Protein AF-A0A7L1NCQ1-F1 (afdb_monomer)

Organism: Rhinopomastus cyanomelas (NCBI:txid113115)

Mean predicted aligned error: 5.05 Å

Sequence (113 aa):
CADCGKSFSTSSKYLLHRLVHTGEKPYTCSECSKSFRCSGHLTQHMRTHTGEKPYHCPECGKRFSLSGNLVKHMRTHTDEKPYTCSDCGKSFSYNSLLVRHNLTHTGEKPYAC

Radius of gyration: 18.97 Å; Cα contacts (8 Å, |Δi|>4): 111; chains: 1; bounding box: 46×40×44 Å

Solvent-accessible surface area (backbone atoms only — not comparable to full-atom values): 7007 Å² total; per-residue (Å²): 74,91,92,75,72,52,83,63,99,43,69,70,60,44,56,56,51,49,32,69,78,74,65,52,40,87,32,63,39,90,88,74,67,52,59,23,72,43,63,69,57,40,59,58,52,49,28,75,74,73,65,51,46,87,36,64,38,91,89,76,64,53,64,26,71,42,65,71,58,46,60,60,50,51,31,76,77,69,70,48,44,88,33,62,40,88,89,77,65,54,61,24,72,41,63,69,57,40,57,59,51,51,32,71,75,71,67,62,72,94,72,79,135

InterPro domains:
  IPR013087 Zinc finger C2H2-type [PF00096] (1-21)
  IPR013087 Zinc finger C2H2-type [PF00096] (83-105)
  IPR013087 Zinc finger C2H2-type [PS00028] (1-21)
  IPR013087 Zinc finger C2H2-type [PS00028] (29-49)
  IPR013087 Zinc finger C2H2-type [PS00028] (57-77)
  IPR013087 Zinc finger C2H2-type [PS00028] (85-105)
  IPR013087 Zinc finger C2H2-type [PS50157] (1-26)
  IPR013087 Zinc finger C2H2-type [PS50157] (27-54)
  IPR013087 Zinc finger C2H2-type [PS50157] (55-82)
  IPR013087 Zinc finger C2H2-type [PS50157] (83-110)
  IPR013087 Zinc finger C2H2-type [SM00355] (1-21)
  IPR013087 Zinc finger C2H2-type [SM00355] (27-49)
  IPR013087 Zinc finger C2H2-type [SM00355] (55-77)
  IPR013087 Zinc finger C2H2-type [SM00355] (83-105)
  IPR036236 Zinc finger C2H2 superfamily [SSF57667] (1-49)
  IPR036236 Zinc finger C2H2 superfamily [SSF57667] (35-92)
  IPR036236 Zinc finger C2H2 superfamily [SSF57667] (82-113)

Foldseek 3Di:
DVVPPDDDPDPVVVVLVVCVVVVDFPAADPPPRDGHSDPVVNVLVCCVVVVDFPDADPVPRDTHSDPVVNVLVVCVVVVDFPAADPPPRDTHSDPVVNVVVVCVVVVDDPDDD

Nearest PDB structures (foldseek):
  2i13-assembly2_B  TM=9.260E-01  e=5.355E-14  Mus musculus
  2i13-assembly1_A  TM=9.433E-01  e=2.917E-13  Mus musculus
  6ml6-assembly1_A  TM=7.878E-01  e=1.593E-11  Mus musculus
  6e93-assembly1_A  TM=8.450E-01  e=6.615E-11  Homo sapiens
  6e94-assembly1_A  TM=8.465E-01  e=1.395E-10  Homo sapiens

pLDDT: mean 94.31, std 4.23, range [73.31, 98.25]

Structure (mmCIF, N/CA/C/O backbone):
data_AF-A0A7L1NCQ1-F1
#
_entry.id   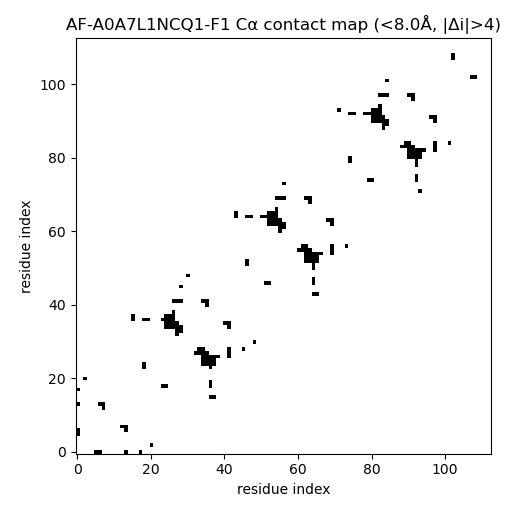AF-A0A7L1NCQ1-F1
#
loop_
_atom_site.group_PDB
_atom_site.id
_atom_site.type_symbol
_atom_site.label_atom_id
_atom_site.label_alt_id
_atom_site.label_comp_id
_atom_site.label_asym_id
_atom_site.label_entity_id
_atom_site.label_seq_id
_atom_site.pdbx_PDB_ins_code
_atom_site.Cartn_x
_atom_site.Cartn_y
_atom_site.Cartn_z
_atom_site.occupancy
_atom_site.B_iso_or_equiv
_atom_site.auth_seq_id
_atom_site.auth_comp_id
_atom_site.auth_asym_id
_atom_site.auth_atom_id
_atom_site.pdbx_PDB_model_num
ATOM 1 N N . CYS A 1 1 ? -5.913 -1.008 -25.279 1.00 89.56 1 CYS A N 1
ATOM 2 C CA . CYS A 1 1 ? -5.190 -2.292 -25.238 1.00 89.56 1 CYS A CA 1
ATOM 3 C C . CYS A 1 1 ? -6.115 -3.330 -25.828 1.00 89.56 1 CYS A C 1
ATOM 5 O O . CYS A 1 1 ? -7.210 -3.474 -25.299 1.00 89.56 1 CYS A O 1
ATOM 7 N N . ALA A 1 2 ? -5.724 -3.973 -26.928 1.00 89.00 2 ALA A N 1
ATOM 8 C CA . ALA A 1 2 ? -6.580 -4.951 -27.598 1.00 89.00 2 ALA A CA 1
ATOM 9 C C . ALA A 1 2 ? -6.867 -6.167 -26.697 1.00 89.00 2 ALA A C 1
ATOM 11 O O . ALA A 1 2 ? -7.990 -6.651 -26.677 1.00 89.00 2 ALA A O 1
ATOM 12 N N . ASP A 1 3 ? -5.900 -6.565 -25.863 1.00 89.75 3 ASP A N 1
ATOM 13 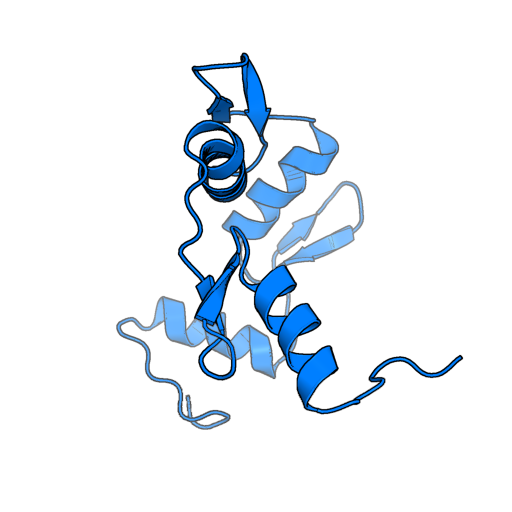C CA . ASP A 1 3 ? -5.987 -7.780 -25.042 1.00 89.75 3 ASP A CA 1
ATOM 14 C C . ASP A 1 3 ? -6.927 -7.659 -23.828 1.00 89.75 3 ASP A C 1
ATOM 16 O O . ASP A 1 3 ? -7.382 -8.662 -23.289 1.00 89.75 3 ASP A O 1
ATOM 20 N N . CYS A 1 4 ? -7.199 -6.442 -23.339 1.00 93.88 4 CYS A N 1
ATOM 21 C CA . CYS A 1 4 ? -8.025 -6.245 -22.136 1.00 93.88 4 CYS A CA 1
ATOM 22 C C . CYS A 1 4 ? -8.934 -5.009 -22.162 1.00 93.88 4 CYS A C 1
ATOM 24 O O . CYS A 1 4 ? -9.440 -4.591 -21.120 1.00 93.88 4 CYS A O 1
ATOM 26 N N . GLY A 1 5 ? -9.085 -4.360 -23.317 1.00 92.62 5 GLY A N 1
ATOM 27 C CA . GLY A 1 5 ? -9.964 -3.201 -23.501 1.00 92.62 5 GLY A CA 1
ATOM 28 C C . GLY A 1 5 ? -9.537 -1.911 -22.784 1.00 92.62 5 GLY A C 1
ATOM 29 O O . GLY A 1 5 ? -10.184 -0.883 -22.952 1.00 92.62 5 GLY A O 1
ATOM 30 N N . LYS A 1 6 ? -8.443 -1.905 -22.005 1.00 94.38 6 LYS A N 1
ATOM 31 C CA . LYS A 1 6 ? -8.012 -0.712 -21.248 1.00 94.38 6 LYS A CA 1
ATOM 32 C C . LYS A 1 6 ? -7.505 0.410 -22.154 1.00 94.38 6 LYS A C 1
ATOM 34 O O . LYS A 1 6 ? -6.656 0.174 -23.019 1.00 94.38 6 LYS A O 1
ATOM 39 N N . SER A 1 7 ? -7.949 1.634 -21.886 1.00 94.56 7 SER A N 1
ATOM 40 C CA . SER A 1 7 ? -7.508 2.856 -22.572 1.00 94.56 7 SER A CA 1
ATOM 41 C C . SER A 1 7 ? -6.466 3.615 -21.752 1.00 94.56 7 SER A C 1
ATOM 43 O O . SER A 1 7 ? -6.507 3.620 -20.522 1.00 94.56 7 SER A O 1
ATOM 45 N N . PHE A 1 8 ? -5.520 4.262 -22.434 1.00 94.81 8 PHE A N 1
ATOM 46 C CA . PHE A 1 8 ? -4.416 4.992 -21.809 1.00 94.81 8 PHE A CA 1
ATOM 47 C C . PHE A 1 8 ? -4.293 6.374 -22.436 1.00 94.81 8 PHE A C 1
ATOM 49 O O . PHE A 1 8 ? -4.356 6.506 -23.653 1.00 94.81 8 PHE A O 1
ATOM 56 N N . SER A 1 9 ? -4.069 7.393 -21.606 1.00 94.50 9 SER A N 1
ATOM 57 C CA . SER A 1 9 ? -3.907 8.774 -22.071 1.00 94.50 9 SER A CA 1
ATOM 58 C C . SER A 1 9 ? -2.548 9.062 -22.709 1.00 94.50 9 SER A C 1
ATOM 60 O O . SER A 1 9 ? -2.385 10.096 -23.343 1.00 94.50 9 SER A O 1
ATOM 62 N N . THR A 1 10 ? -1.558 8.177 -22.539 1.00 95.31 10 THR A N 1
ATOM 63 C CA . THR A 1 10 ? -0.221 8.345 -23.122 1.00 95.31 10 THR A CA 1
ATOM 64 C C . THR A 1 10 ? 0.340 7.030 -23.655 1.00 95.31 10 THR A C 1
ATOM 66 O O . THR A 1 10 ? 0.091 5.956 -23.095 1.00 95.31 10 THR A O 1
ATOM 69 N N . SER A 1 11 ? 1.161 7.131 -24.706 1.00 93.19 11 SER A N 1
ATOM 70 C CA . SER A 1 11 ? 1.843 5.983 -25.319 1.00 93.19 11 SER A CA 1
ATOM 71 C C . SER A 1 11 ? 2.748 5.251 -24.320 1.00 93.19 11 SER A C 1
ATOM 73 O O . SER A 1 11 ? 2.668 4.033 -24.192 1.00 93.19 11 SER A O 1
ATOM 75 N N . SER A 1 12 ? 3.523 5.971 -23.501 1.00 91.31 12 SER A N 1
ATOM 76 C CA . SER A 1 12 ? 4.413 5.353 -22.504 1.00 91.31 12 SER A CA 1
ATOM 77 C C . SER A 1 12 ? 3.659 4.501 -21.476 1.00 91.31 12 SER A C 1
ATOM 79 O O . SER A 1 12 ? 4.122 3.423 -21.106 1.00 91.31 12 SER A O 1
ATOM 81 N N . LYS A 1 13 ? 2.472 4.944 -21.031 1.00 93.25 13 LYS A N 1
ATOM 82 C CA . LYS A 1 13 ? 1.623 4.159 -20.117 1.00 93.25 13 LYS A CA 1
ATOM 83 C C . LYS A 1 13 ? 1.062 2.918 -20.803 1.00 93.25 13 LYS A C 1
ATOM 85 O O . LYS A 1 13 ? 1.008 1.861 -20.180 1.00 93.25 13 LYS A O 1
ATOM 90 N N . TYR A 1 14 ? 0.677 3.041 -22.073 1.00 94.19 14 TYR A N 1
ATOM 91 C CA . TYR A 1 14 ? 0.236 1.905 -22.874 1.00 94.19 14 TYR A CA 1
ATOM 92 C C . TYR A 1 14 ? 1.353 0.865 -23.059 1.00 94.19 14 TYR A C 1
ATOM 94 O O . TYR A 1 14 ? 1.128 -0.316 -22.804 1.00 94.19 14 TYR A O 1
ATOM 102 N N . LEU A 1 15 ? 2.567 1.291 -23.421 1.00 92.06 15 LEU A N 1
ATOM 103 C CA . LEU A 1 15 ? 3.722 0.401 -23.576 1.00 92.06 15 LEU A CA 1
ATOM 104 C C . LEU A 1 15 ? 4.076 -0.309 -22.265 1.00 92.06 15 LEU A C 1
ATOM 106 O O . LEU A 1 15 ? 4.216 -1.529 -22.251 1.00 92.06 15 LEU A O 1
ATOM 110 N N . LEU A 1 16 ? 4.127 0.425 -21.150 1.00 93.06 16 LEU A N 1
ATOM 111 C CA . LEU A 1 16 ? 4.341 -0.166 -19.826 1.00 93.06 16 LEU A CA 1
ATOM 112 C C . LEU A 1 16 ? 3.246 -1.183 -19.471 1.00 93.06 16 LEU A C 1
ATOM 114 O O . LEU A 1 16 ? 3.523 -2.221 -18.871 1.00 93.06 16 LEU A O 1
ATOM 118 N N . HIS A 1 17 ? 1.996 -0.896 -19.835 1.00 94.06 17 HIS A N 1
ATOM 119 C CA . HIS A 1 17 ? 0.889 -1.814 -19.611 1.00 94.06 17 HIS A CA 1
ATOM 120 C C . HIS A 1 17 ? 1.015 -3.103 -20.432 1.00 94.06 17 HIS A C 1
ATOM 122 O O . HIS A 1 17 ? 0.691 -4.167 -19.907 1.00 94.06 17 HIS A O 1
ATOM 128 N N . ARG A 1 18 ? 1.533 -3.055 -21.666 1.00 93.69 18 ARG A N 1
ATOM 129 C CA . ARG A 1 18 ? 1.757 -4.274 -22.466 1.00 93.69 18 ARG A CA 1
ATOM 130 C C . ARG A 1 18 ? 2.663 -5.288 -21.761 1.00 93.69 18 ARG A C 1
ATOM 132 O O . ARG A 1 18 ? 2.419 -6.482 -21.886 1.00 93.69 18 ARG A O 1
ATOM 139 N N . LEU A 1 19 ? 3.612 -4.835 -20.934 1.00 94.00 19 LEU A N 1
ATOM 140 C CA . LEU A 1 19 ? 4.469 -5.718 -20.126 1.00 94.00 19 LEU A CA 1
ATOM 141 C C . LEU A 1 19 ? 3.684 -6.572 -19.113 1.00 94.00 19 LEU A C 1
ATOM 143 O O . LEU A 1 19 ? 4.189 -7.565 -18.596 1.00 94.00 19 LEU A O 1
ATOM 147 N N . VAL A 1 20 ? 2.440 -6.198 -18.790 1.00 93.31 20 VAL A N 1
ATOM 148 C CA . VAL A 1 20 ? 1.552 -7.041 -17.975 1.00 93.31 20 VAL A CA 1
A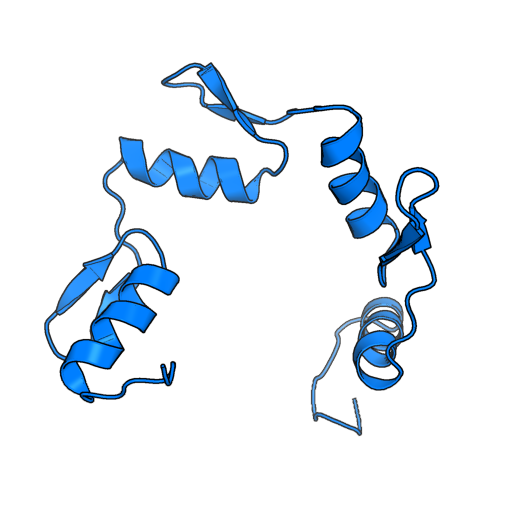TOM 149 C C . VAL A 1 20 ? 1.157 -8.306 -18.735 1.00 93.31 20 VAL A C 1
ATOM 151 O O . VAL A 1 20 ? 1.077 -9.362 -18.119 1.00 93.31 20 VAL A O 1
ATOM 154 N N . HIS A 1 21 ? 0.926 -8.191 -20.043 1.00 93.56 21 HIS A N 1
ATOM 155 C CA . HIS A 1 21 ? 0.507 -9.300 -20.897 1.00 93.56 21 HIS A CA 1
ATOM 156 C C . HIS A 1 21 ? 1.684 -10.196 -21.287 1.00 93.56 21 HIS A C 1
ATOM 158 O O . HIS A 1 21 ? 1.545 -11.412 -21.271 1.00 93.56 21 HIS A O 1
ATOM 164 N N . THR A 1 22 ? 2.854 -9.617 -21.571 1.00 93.38 22 THR A N 1
ATOM 165 C CA . THR A 1 22 ? 4.057 -10.399 -21.911 1.00 93.38 22 THR A CA 1
ATOM 166 C C . THR A 1 22 ? 4.754 -10.989 -20.685 1.00 93.38 22 THR A C 1
ATOM 168 O O . THR A 1 22 ? 5.550 -11.912 -20.809 1.00 93.38 22 THR A O 1
ATOM 171 N N . GLY A 1 23 ? 4.493 -10.447 -19.492 1.00 92.62 23 GLY A N 1
ATOM 172 C CA . GLY A 1 23 ? 5.186 -10.835 -18.264 1.00 92.62 23 GLY A CA 1
ATOM 173 C C . GLY A 1 23 ? 6.618 -10.303 -18.162 1.00 92.62 23 GLY A C 1
ATOM 174 O O . GLY A 1 23 ? 7.274 -10.539 -17.145 1.00 92.62 23 GLY A O 1
ATOM 175 N N . GLU A 1 24 ? 7.089 -9.555 -19.162 1.00 94.69 24 GLU A N 1
ATOM 176 C CA . GLU A 1 24 ? 8.419 -8.955 -19.177 1.00 94.69 24 GLU A CA 1
ATOM 177 C C . GLU A 1 24 ? 8.622 -7.993 -18.003 1.00 94.69 24 GLU A C 1
ATOM 179 O O . GLU A 1 24 ? 7.756 -7.191 -17.632 1.00 94.69 24 GLU A O 1
ATOM 184 N N . LYS A 1 25 ? 9.811 -8.061 -17.406 1.00 95.62 25 LYS A N 1
ATOM 185 C CA . LYS A 1 25 ? 10.208 -7.241 -16.261 1.00 95.62 25 LYS A CA 1
ATOM 186 C C . LYS A 1 25 ? 11.637 -6.735 -16.481 1.00 95.62 25 LYS A C 1
ATOM 188 O O . LYS A 1 25 ? 12.570 -7.348 -15.975 1.00 95.62 25 LYS A O 1
ATOM 193 N N . PRO A 1 26 ? 11.820 -5.640 -17.240 1.00 94.88 26 PRO A N 1
ATOM 194 C CA . PRO A 1 26 ? 13.147 -5.203 -17.684 1.00 94.88 26 PRO A CA 1
ATOM 195 C C . PRO A 1 26 ? 14.079 -4.736 -16.559 1.00 94.88 26 PRO A C 1
ATOM 197 O O . PRO A 1 26 ? 15.284 -4.632 -16.757 1.00 94.88 26 PRO A O 1
ATOM 200 N N . TYR A 1 27 ? 13.535 -4.414 -15.383 1.00 96.75 27 TYR A N 1
ATOM 201 C CA . TYR A 1 27 ? 14.287 -3.791 -14.298 1.00 96.75 27 TYR A CA 1
ATOM 202 C C . TYR A 1 27 ? 14.571 -4.803 -13.197 1.00 96.75 27 TYR A C 1
ATOM 204 O O . TYR A 1 27 ? 13.678 -5.110 -12.410 1.00 96.75 27 TYR A O 1
ATOM 212 N N . THR A 1 28 ? 15.799 -5.304 -13.118 1.00 97.56 28 THR A N 1
ATOM 213 C CA . THR A 1 28 ? 16.196 -6.337 -12.150 1.00 97.56 28 THR A CA 1
ATOM 214 C C . THR A 1 28 ? 16.962 -5.744 -10.971 1.00 97.56 28 THR A C 1
ATOM 216 O O . THR A 1 28 ? 17.823 -4.886 -11.140 1.00 97.56 28 THR A O 1
ATOM 219 N N . CYS A 1 29 ? 16.636 -6.199 -9.763 1.00 97.69 29 CYS A N 1
ATOM 220 C CA . CYS A 1 29 ? 17.357 -5.880 -8.538 1.00 97.69 29 CYS A CA 1
ATOM 221 C C . CYS A 1 29 ? 18.685 -6.638 -8.484 1.00 97.69 29 CYS A C 1
ATOM 223 O O . CYS A 1 29 ? 18.688 -7.866 -8.565 1.00 97.69 29 CYS A O 1
ATOM 225 N N . SER A 1 30 ? 19.789 -5.916 -8.288 1.00 95.44 30 SER A N 1
ATOM 226 C CA . SER A 1 30 ? 21.130 -6.493 -8.135 1.00 95.44 30 SER A CA 1
ATOM 227 C C . SER A 1 30 ? 21.280 -7.349 -6.874 1.00 95.44 30 SER A C 1
ATOM 229 O O . SER A 1 30 ? 22.017 -8.324 -6.893 1.00 95.44 30 SER A O 1
ATOM 231 N N . GLU A 1 31 ? 20.554 -7.023 -5.801 1.00 96.06 31 GLU A N 1
ATOM 232 C CA . GLU A 1 31 ? 20.716 -7.661 -4.484 1.00 96.06 31 GLU A CA 1
ATOM 233 C C . GLU A 1 31 ? 19.957 -8.986 -4.345 1.00 96.06 31 GLU A C 1
ATOM 235 O O . GLU A 1 31 ? 20.358 -9.862 -3.586 1.00 96.06 31 GLU A O 1
ATOM 240 N N . CYS A 1 32 ? 18.818 -9.141 -5.029 1.00 96.50 32 CYS A N 1
ATOM 241 C CA . CYS A 1 32 ? 17.966 -10.327 -4.867 1.00 96.50 32 CYS A CA 1
ATOM 242 C C . CYS A 1 32 ? 17.375 -10.880 -6.167 1.00 96.50 32 CYS A C 1
ATOM 244 O O . CYS A 1 32 ? 16.467 -11.710 -6.122 1.00 96.50 32 CYS A O 1
ATOM 246 N N . SER A 1 33 ? 17.851 -10.413 -7.326 1.00 95.19 33 SER A N 1
ATOM 247 C CA . SER A 1 33 ? 17.409 -10.846 -8.663 1.00 95.19 33 SER A CA 1
ATOM 248 C C . SER A 1 33 ? 15.907 -10.680 -8.949 1.00 95.19 33 SER A C 1
ATOM 250 O O . SER A 1 33 ? 15.406 -11.150 -9.968 1.00 95.19 33 SER A O 1
ATOM 252 N N . LYS A 1 34 ? 15.152 -9.985 -8.085 1.00 96.94 34 LYS A N 1
ATOM 253 C CA . LYS A 1 34 ? 13.741 -9.671 -8.337 1.00 96.94 34 LYS A CA 1
ATOM 254 C C . LYS A 1 34 ? 13.624 -8.649 -9.458 1.00 96.94 34 LYS A C 1
ATOM 256 O O . LYS A 1 34 ? 14.245 -7.592 -9.395 1.00 96.94 34 LYS A O 1
ATOM 261 N N . SER A 1 35 ? 12.766 -8.930 -10.432 1.00 96.88 35 SER A N 1
ATOM 262 C CA . SER A 1 35 ? 12.528 -8.031 -11.562 1.00 96.88 35 SER A CA 1
ATOM 263 C C . SER A 1 35 ? 11.199 -7.274 -11.463 1.00 96.88 35 SER A C 1
ATOM 265 O O . SER A 1 35 ? 10.220 -7.750 -10.878 1.00 96.88 35 SER A O 1
ATOM 267 N N . PHE A 1 36 ? 11.150 -6.092 -12.077 1.00 96.31 36 PHE A N 1
ATOM 268 C CA . PHE A 1 36 ? 10.036 -5.146 -12.071 1.00 96.31 36 PHE A CA 1
ATOM 269 C C . PHE A 1 36 ? 9.754 -4.617 -13.482 1.00 96.31 36 PHE A C 1
ATOM 271 O O . PHE A 1 36 ? 10.630 -4.573 -14.341 1.00 96.31 36 PHE A O 1
ATOM 278 N N . ARG A 1 37 ? 8.508 -4.189 -13.724 1.00 94.25 37 ARG A N 1
ATOM 279 C CA . ARG A 1 37 ? 8.072 -3.652 -15.029 1.00 94.25 37 ARG A CA 1
ATOM 280 C C . ARG A 1 37 ? 8.478 -2.196 -15.259 1.00 94.25 37 ARG A C 1
ATOM 282 O O . ARG A 1 37 ? 8.542 -1.764 -16.398 1.00 94.25 37 ARG A O 1
ATOM 289 N N . CYS A 1 38 ? 8.725 -1.432 -14.195 1.00 93.81 38 CYS A N 1
ATOM 290 C CA . CYS A 1 38 ? 9.175 -0.045 -14.287 1.00 93.81 38 CYS A CA 1
ATOM 291 C C . CYS A 1 38 ? 10.298 0.245 -13.288 1.00 93.81 38 CYS A C 1
ATOM 293 O O . CYS A 1 38 ? 10.343 -0.337 -12.199 1.00 93.81 38 CYS A O 1
ATOM 295 N N . SER A 1 39 ? 11.167 1.189 -13.649 1.00 94.88 39 SER A N 1
ATOM 296 C CA . SER A 1 39 ? 12.298 1.627 -12.826 1.00 94.88 39 SER A CA 1
ATOM 297 C C . SER A 1 39 ? 11.857 2.162 -11.464 1.00 94.88 39 SER A C 1
ATOM 299 O O . SER A 1 39 ? 12.453 1.814 -10.454 1.00 94.88 39 SER A O 1
ATOM 301 N N . GLY A 1 40 ? 10.763 2.928 -11.404 1.00 94.94 40 GLY A N 1
ATOM 302 C CA . GLY A 1 40 ? 10.242 3.465 -10.144 1.00 94.94 40 GLY A CA 1
ATOM 303 C C . GLY A 1 40 ? 9.860 2.383 -9.125 1.00 94.94 40 GLY A C 1
ATOM 304 O O . GLY A 1 40 ? 10.087 2.563 -7.929 1.00 94.94 40 GLY A O 1
ATOM 305 N N . HIS A 1 41 ? 9.339 1.233 -9.575 1.00 95.88 41 HIS A N 1
ATOM 306 C CA . HIS A 1 41 ? 9.072 0.097 -8.684 1.00 95.88 41 HIS A CA 1
ATOM 307 C C . HIS A 1 41 ? 10.362 -0.571 -8.206 1.00 95.88 41 HIS A C 1
ATOM 309 O O . HIS A 1 41 ? 10.426 -0.968 -7.046 1.00 95.88 41 HIS A O 1
ATOM 315 N N . LEU A 1 42 ? 11.390 -0.658 -9.058 1.00 97.31 42 LEU A N 1
ATOM 316 C CA . LEU A 1 42 ? 12.708 -1.128 -8.635 1.00 97.31 42 LEU A CA 1
ATOM 317 C C . LEU A 1 42 ? 13.301 -0.183 -7.579 1.00 97.31 42 LEU A C 1
ATOM 319 O O . LEU A 1 42 ? 13.672 -0.645 -6.507 1.00 97.31 42 LEU A O 1
ATOM 323 N N . THR A 1 43 ? 13.309 1.133 -7.810 1.00 96.62 43 THR A N 1
ATOM 324 C CA . THR A 1 43 ? 13.791 2.124 -6.830 1.00 96.62 43 THR A CA 1
ATOM 325 C C . THR A 1 43 ? 13.044 2.015 -5.502 1.00 96.62 43 THR A C 1
ATOM 327 O O . THR A 1 43 ? 13.653 2.014 -4.435 1.00 96.62 43 THR A O 1
ATOM 330 N N . GLN A 1 44 ? 11.718 1.877 -5.553 1.00 97.06 44 GLN A N 1
ATOM 331 C CA . GLN A 1 44 ? 10.903 1.662 -4.364 1.00 97.06 44 GLN A CA 1
ATOM 332 C C . GLN A 1 44 ? 11.272 0.357 -3.644 1.00 97.06 44 GLN A C 1
ATOM 334 O O . GLN A 1 44 ? 11.357 0.339 -2.416 1.00 97.06 44 GLN A O 1
ATOM 339 N N . HIS A 1 45 ? 11.490 -0.721 -4.394 1.00 97.31 45 HIS A N 1
ATOM 340 C CA . HIS A 1 45 ? 11.921 -2.000 -3.851 1.00 97.31 45 HIS A CA 1
ATOM 341 C C . HIS A 1 45 ? 13.305 -1.918 -3.207 1.00 97.31 45 HIS A C 1
ATOM 343 O O . HIS A 1 45 ? 13.481 -2.491 -2.140 1.00 97.31 45 HIS A O 1
ATOM 349 N N . MET A 1 46 ? 14.254 -1.159 -3.760 1.00 97.88 46 MET A N 1
ATOM 350 C CA . MET A 1 46 ? 15.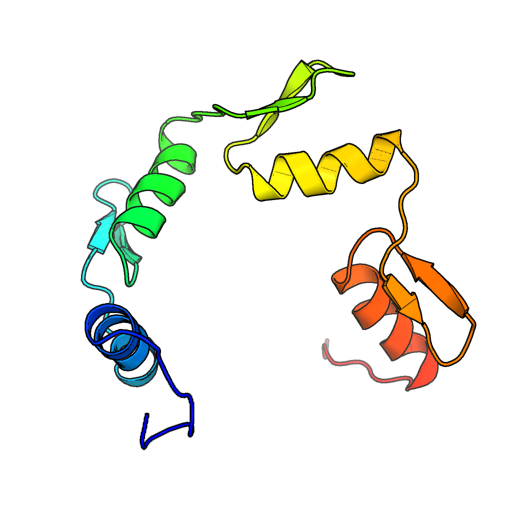588 -1.008 -3.159 1.00 97.88 46 MET A CA 1
ATOM 351 C C . MET A 1 46 ? 15.534 -0.498 -1.711 1.00 97.88 46 MET A C 1
ATOM 353 O O . MET A 1 46 ? 16.389 -0.859 -0.904 1.00 97.88 46 MET A O 1
ATOM 357 N N . ARG A 1 47 ? 14.478 0.231 -1.324 1.00 97.38 47 ARG A N 1
ATOM 358 C CA . ARG A 1 47 ? 14.240 0.639 0.073 1.00 97.38 47 ARG A CA 1
ATOM 359 C C . ARG A 1 47 ? 14.074 -0.534 1.041 1.00 97.38 47 ARG A C 1
ATOM 361 O O . ARG A 1 47 ? 14.259 -0.356 2.241 1.00 97.38 47 ARG A O 1
ATOM 368 N N . THR A 1 48 ? 13.729 -1.730 0.559 1.00 97.06 48 THR A N 1
ATOM 369 C CA . THR A 1 48 ? 13.684 -2.941 1.394 1.00 97.06 48 THR A CA 1
ATOM 370 C C . THR A 1 48 ? 15.071 -3.481 1.715 1.00 97.06 48 THR A C 1
ATOM 372 O O . THR A 1 48 ? 15.214 -4.163 2.721 1.00 97.06 48 THR A O 1
ATOM 375 N N . HIS A 1 49 ? 16.072 -3.176 0.886 1.00 97.19 49 HIS A N 1
ATOM 376 C CA . HIS A 1 49 ? 17.469 -3.531 1.132 1.00 97.19 49 HIS A CA 1
ATOM 377 C C . HIS A 1 49 ? 18.170 -2.468 1.977 1.00 97.19 49 HIS A C 1
ATOM 379 O O . HIS A 1 49 ? 18.832 -2.795 2.954 1.00 97.19 49 HIS A O 1
ATOM 385 N N . THR A 1 50 ? 17.974 -1.188 1.650 1.00 96.56 50 THR A N 1
ATOM 386 C CA . THR A 1 50 ? 18.634 -0.079 2.361 1.00 96.56 5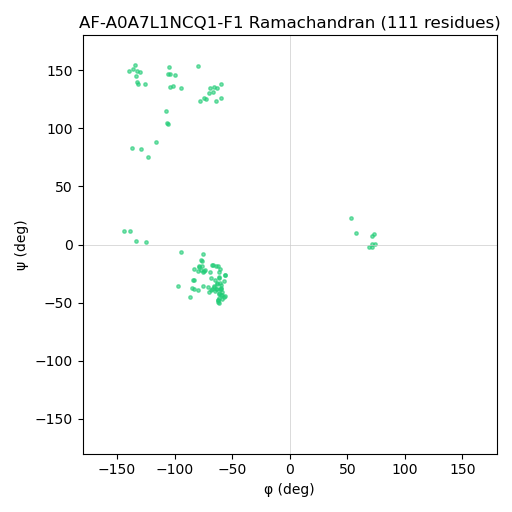0 THR A CA 1
ATOM 387 C C . THR A 1 50 ? 17.974 0.272 3.693 1.00 96.56 50 THR A C 1
ATOM 389 O O . THR A 1 50 ? 18.567 0.963 4.516 1.00 96.56 50 THR A O 1
ATOM 392 N N . GLY A 1 51 ? 16.720 -0.140 3.903 1.00 96.62 51 GLY A N 1
ATOM 393 C CA . GLY A 1 51 ? 15.927 0.258 5.066 1.00 96.62 51 GLY A CA 1
ATOM 394 C C . GLY A 1 51 ? 15.441 1.712 5.024 1.00 96.62 51 GLY A C 1
ATOM 395 O O . GLY A 1 51 ? 14.894 2.195 6.018 1.00 96.62 51 GLY A O 1
ATOM 396 N N . GLU A 1 52 ? 15.604 2.413 3.896 1.00 97.69 52 GLU A N 1
ATOM 397 C CA . GLU A 1 52 ? 15.207 3.814 3.749 1.00 97.69 52 GLU A CA 1
ATOM 398 C C . GLU A 1 52 ? 13.697 4.000 3.993 1.00 97.69 52 GLU A C 1
ATOM 400 O O . GLU A 1 52 ? 12.835 3.381 3.356 1.00 97.69 52 GLU A O 1
ATOM 405 N N . LYS A 1 53 ? 13.361 4.907 4.916 1.00 97.75 53 LYS A N 1
ATOM 406 C CA . LYS A 1 53 ? 11.981 5.282 5.255 1.00 97.75 53 LYS A CA 1
ATOM 407 C C . LYS A 1 53 ? 11.823 6.807 5.216 1.00 97.75 53 LYS A C 1
ATOM 409 O O . LYS A 1 53 ? 11.929 7.456 6.267 1.00 97.75 53 LYS A O 1
ATOM 414 N N . PRO A 1 54 ? 11.610 7.389 4.017 1.00 96.88 54 PRO A N 1
ATOM 415 C CA . PRO A 1 54 ? 11.573 8.842 3.831 1.00 96.88 54 PRO A CA 1
ATOM 416 C C . PRO A 1 54 ? 10.358 9.504 4.482 1.00 96.88 54 PRO A C 1
ATOM 418 O O . PRO A 1 54 ? 10.415 10.660 4.887 1.00 96.88 54 PRO A O 1
ATOM 421 N N . TYR A 1 55 ? 9.251 8.773 4.588 1.00 98.25 55 TYR A N 1
ATOM 422 C CA . TYR A 1 55 ? 7.981 9.313 5.053 1.00 98.25 55 TYR A CA 1
ATOM 423 C C . TYR A 1 55 ? 7.836 9.058 6.549 1.00 98.25 55 TYR A C 1
ATOM 425 O O . TYR A 1 55 ? 8.097 7.944 6.999 1.00 98.25 55 TYR A O 1
ATOM 433 N N . HIS A 1 56 ? 7.406 10.051 7.321 1.00 97.94 56 HIS A N 1
ATOM 434 C CA . HIS A 1 56 ? 7.203 9.912 8.761 1.00 97.94 56 HIS A CA 1
ATOM 435 C C . HIS A 1 56 ? 5.824 10.426 9.171 1.00 97.94 56 HIS A C 1
ATOM 437 O O . HIS A 1 56 ? 5.280 11.334 8.548 1.00 97.94 56 HIS A O 1
ATOM 443 N N . CYS A 1 57 ? 5.259 9.809 10.203 1.00 98.06 57 CYS A N 1
ATOM 444 C CA . CYS A 1 57 ? 4.047 10.275 10.852 1.00 98.06 57 CYS A CA 1
ATOM 445 C C . CYS A 1 57 ? 4.394 11.448 11.776 1.00 98.06 57 CYS A C 1
ATOM 447 O O . CYS A 1 57 ? 5.235 11.262 12.659 1.00 98.06 57 CYS A O 1
ATOM 449 N N . PRO A 1 58 ? 3.768 12.625 11.607 1.00 97.00 58 PRO A N 1
ATOM 450 C CA . PRO A 1 58 ? 4.019 13.764 12.484 1.00 97.00 58 PRO A CA 1
ATOM 451 C C . PRO A 1 58 ? 3.470 13.549 13.903 1.00 97.00 58 PRO A C 1
ATOM 453 O O . PRO A 1 58 ? 3.980 14.145 14.839 1.00 97.00 58 PRO A O 1
ATOM 456 N N . GLU A 1 59 ? 2.472 12.677 14.079 1.00 96.38 59 GLU A N 1
ATOM 457 C CA . GLU A 1 59 ? 1.825 12.456 15.379 1.00 96.38 59 GLU A CA 1
ATOM 458 C C . GLU A 1 59 ? 2.581 11.472 16.278 1.00 96.38 59 GLU A C 1
ATOM 460 O O . GLU A 1 59 ? 2.658 11.673 17.485 1.00 96.38 59 GLU A O 1
ATOM 465 N N . CYS A 1 60 ? 3.153 10.402 15.712 1.00 97.25 60 CYS A N 1
ATOM 466 C CA . CYS A 1 60 ? 3.830 9.356 16.493 1.00 97.25 60 CYS A CA 1
ATOM 467 C C . CYS A 1 60 ? 5.285 9.082 16.074 1.00 97.25 60 CYS A C 1
ATOM 469 O O . CYS A 1 60 ? 5.913 8.155 16.58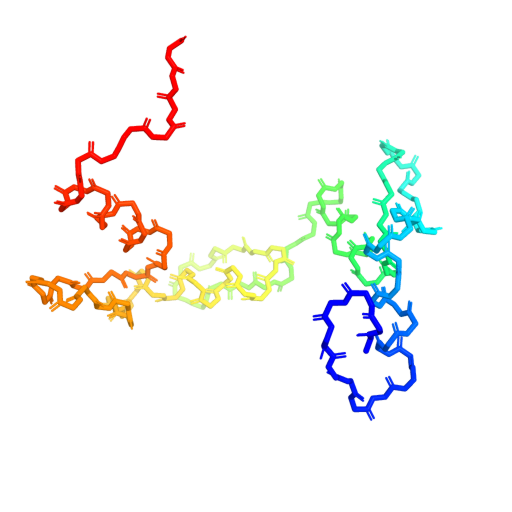4 1.00 97.25 60 CYS A O 1
ATOM 471 N N . GLY A 1 61 ? 5.827 9.822 15.102 1.00 97.06 61 GLY A N 1
ATOM 472 C CA . GLY A 1 61 ? 7.206 9.668 14.618 1.00 97.06 61 GLY A CA 1
ATOM 473 C C . GLY A 1 61 ? 7.47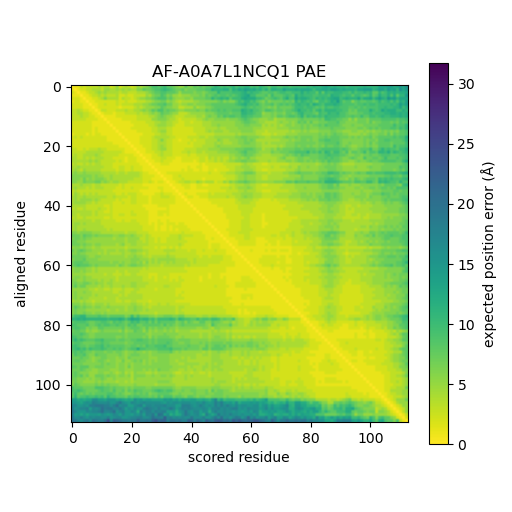5 8.402 13.790 1.00 97.06 61 GLY A C 1
ATOM 474 O O . GLY A 1 61 ? 8.583 8.212 13.280 1.00 97.06 61 GLY A O 1
ATOM 475 N N . LYS A 1 62 ? 6.482 7.520 13.609 1.00 98.00 62 LYS A N 1
ATOM 476 C CA . LYS A 1 62 ? 6.645 6.256 12.877 1.00 98.00 62 LYS A CA 1
ATOM 477 C C . LYS A 1 62 ? 7.001 6.497 11.409 1.00 98.00 62 LYS A C 1
ATOM 479 O O . LYS A 1 62 ? 6.374 7.309 10.736 1.00 98.00 62 LYS A O 1
ATOM 484 N N . ARG A 1 63 ? 7.988 5.756 10.889 1.00 98.00 63 ARG A N 1
ATOM 485 C CA . ARG A 1 63 ? 8.521 5.939 9.527 1.00 98.00 63 ARG A CA 1
ATOM 486 C C . ARG A 1 63 ? 8.081 4.844 8.555 1.00 98.00 63 ARG A C 1
ATOM 488 O O . ARG A 1 63 ? 7.980 3.672 8.922 1.00 98.00 63 ARG A O 1
ATOM 495 N N . PHE A 1 64 ? 7.902 5.218 7.291 1.00 98.00 64 PHE A N 1
ATOM 496 C CA . PHE A 1 64 ? 7.421 4.380 6.195 1.00 98.00 64 PHE A CA 1
ATOM 497 C C . PHE A 1 64 ? 8.291 4.547 4.948 1.00 98.00 64 PHE A C 1
ATOM 499 O O . PHE A 1 64 ? 8.762 5.638 4.628 1.00 98.00 64 PHE A O 1
ATOM 506 N N . SER A 1 65 ? 8.467 3.458 4.201 1.00 97.44 65 SER A N 1
ATOM 507 C CA . SER A 1 65 ? 9.167 3.467 2.912 1.00 97.44 65 SER A CA 1
ATOM 508 C C . SER A 1 65 ? 8.309 4.030 1.775 1.00 97.44 65 SER A C 1
ATOM 510 O O . SER A 1 65 ? 8.856 4.482 0.769 1.00 97.44 65 SER A O 1
ATOM 512 N N . LEU A 1 66 ? 6.975 4.018 1.919 1.00 97.06 66 LEU A N 1
ATOM 513 C CA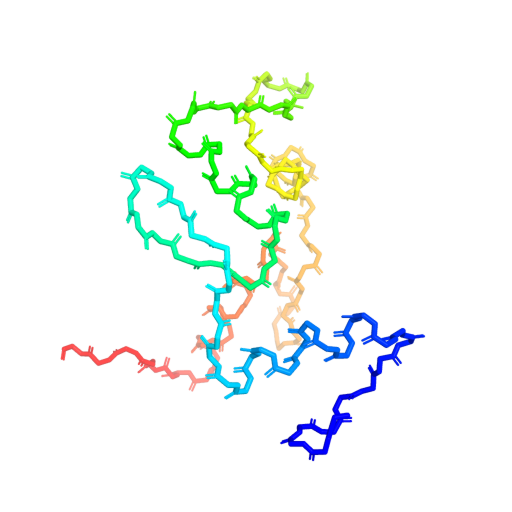 . LEU A 1 66 ? 6.010 4.470 0.911 1.00 97.06 66 LEU A CA 1
ATOM 514 C C . LEU A 1 66 ? 5.059 5.524 1.489 1.00 97.06 66 LEU A C 1
ATOM 516 O O . LEU A 1 66 ? 4.515 5.324 2.576 1.00 97.06 66 LEU A O 1
ATOM 520 N N . SER A 1 67 ? 4.764 6.574 0.720 1.00 96.69 67 SER A N 1
ATOM 521 C CA . SER A 1 67 ? 3.803 7.619 1.105 1.00 96.69 67 SER A CA 1
ATOM 522 C C . SER A 1 67 ? 2.393 7.064 1.311 1.00 96.69 67 SER A C 1
ATOM 524 O O . SER A 1 67 ? 1.741 7.379 2.300 1.00 96.69 67 SER A O 1
ATOM 526 N N . GLY A 1 68 ? 1.938 6.161 0.438 1.00 95.31 68 GLY A N 1
ATOM 527 C CA . GLY A 1 68 ? 0.625 5.525 0.576 1.00 95.31 68 GLY A CA 1
ATOM 528 C C . GLY A 1 68 ? 0.472 4.710 1.866 1.00 95.31 68 GLY A C 1
ATOM 529 O O . GLY A 1 68 ? -0.637 4.599 2.385 1.00 95.31 68 GLY A O 1
ATOM 530 N N . ASN A 1 69 ? 1.570 4.177 2.417 1.00 96.75 69 ASN A N 1
ATOM 531 C CA . ASN A 1 69 ? 1.542 3.484 3.707 1.00 96.75 69 ASN A CA 1
ATOM 532 C C . ASN A 1 69 ? 1.437 4.472 4.872 1.00 96.75 69 ASN A C 1
ATOM 534 O O . ASN A 1 69 ? 0.723 4.179 5.825 1.00 96.75 69 ASN A O 1
ATOM 538 N N . LEU A 1 70 ? 2.080 5.642 4.771 1.00 97.44 70 LEU A N 1
ATOM 539 C CA . LEU A 1 70 ? 1.881 6.731 5.726 1.00 97.44 70 LEU A CA 1
ATOM 540 C C . LEU A 1 70 ? 0.421 7.206 5.712 1.00 97.44 70 LEU A C 1
ATOM 542 O O . LEU A 1 70 ? -0.204 7.224 6.761 1.00 97.44 70 LEU A O 1
ATOM 546 N N . VAL A 1 71 ? -0.158 7.499 4.542 1.00 95.69 71 VAL A N 1
ATOM 547 C CA . VAL A 1 71 ? -1.569 7.934 4.429 1.00 95.69 71 VAL A CA 1
ATOM 548 C C . VAL A 1 71 ? -2.522 6.908 5.044 1.00 95.69 71 VAL A C 1
ATOM 550 O O . VAL A 1 71 ? -3.409 7.250 5.817 1.00 95.69 71 VAL A O 1
ATOM 553 N N . LYS A 1 72 ? -2.312 5.625 4.738 1.00 95.38 72 LYS A N 1
ATOM 554 C CA . LYS A 1 72 ? -3.060 4.518 5.345 1.00 95.38 72 LYS A CA 1
ATOM 555 C C . LYS A 1 72 ? -2.921 4.487 6.865 1.00 95.38 72 LYS A C 1
ATOM 557 O O . LYS A 1 72 ? -3.913 4.276 7.549 1.00 95.38 72 LYS A O 1
ATOM 562 N N . HIS A 1 73 ? -1.711 4.692 7.372 1.00 96.31 73 HIS A N 1
ATOM 563 C CA . HIS A 1 73 ? -1.455 4.752 8.801 1.00 96.31 73 HIS A CA 1
ATOM 564 C C . HIS A 1 73 ? -2.116 5.960 9.466 1.00 96.31 73 HIS A C 1
ATOM 566 O O . HIS A 1 73 ? -2.636 5.791 10.556 1.00 96.31 73 HIS A O 1
ATOM 572 N N . MET A 1 74 ? -2.189 7.129 8.823 1.00 96.50 74 MET A N 1
ATOM 573 C CA . MET A 1 74 ? -2.861 8.299 9.411 1.00 96.50 74 MET A CA 1
ATOM 574 C C . MET A 1 74 ? -4.324 8.018 9.789 1.00 96.50 74 MET A C 1
ATOM 576 O O . MET A 1 74 ? -4.828 8.580 10.754 1.00 96.50 74 MET A O 1
ATOM 580 N N . ARG A 1 75 ? -4.986 7.064 9.124 1.00 95.19 75 ARG A N 1
ATOM 581 C CA . ARG A 1 75 ? -6.344 6.626 9.492 1.00 95.19 75 ARG A CA 1
ATOM 582 C C . ARG A 1 75 ? -6.446 5.978 10.869 1.00 95.19 75 ARG A C 1
ATOM 584 O O . ARG A 1 75 ? -7.544 5.862 11.394 1.00 95.19 75 ARG A O 1
ATOM 591 N N . THR A 1 76 ? -5.333 5.521 11.447 1.00 94.31 76 THR A N 1
ATOM 592 C CA . THR A 1 76 ? -5.315 5.002 12.824 1.00 94.31 76 THR A CA 1
ATOM 593 C C . THR A 1 76 ? -5.335 6.111 13.866 1.00 94.31 76 THR A C 1
ATOM 595 O O . THR A 1 76 ? -5.532 5.814 15.035 1.00 94.31 76 THR A O 1
ATOM 598 N N . HIS A 1 77 ? -5.088 7.353 13.455 1.00 95.00 77 HIS A N 1
ATOM 599 C CA . HIS A 1 77 ? -5.146 8.526 14.317 1.00 95.00 77 HIS A CA 1
ATOM 600 C C . HIS A 1 77 ? -6.485 9.257 14.196 1.00 95.00 77 HIS A C 1
ATOM 602 O O . HIS A 1 77 ? -7.005 9.766 15.180 1.00 95.00 77 HIS A O 1
ATOM 608 N N . THR A 1 78 ? -7.062 9.279 12.993 1.00 93.44 78 THR A N 1
ATOM 609 C CA . THR A 1 78 ? -8.309 10.001 12.704 1.00 93.44 78 THR A CA 1
ATOM 610 C C . THR A 1 78 ? -9.572 9.147 12.812 1.00 93.44 78 THR A C 1
ATOM 612 O O . THR A 1 78 ? -10.667 9.666 12.616 1.00 93.44 78 THR A O 1
ATOM 615 N N . ASP A 1 79 ? -9.434 7.835 13.028 1.00 91.56 79 ASP A N 1
ATOM 616 C CA . ASP A 1 79 ? -10.521 6.847 12.951 1.00 91.56 79 ASP A CA 1
ATOM 617 C C . ASP A 1 79 ? -11.314 6.873 11.625 1.00 91.56 79 ASP A C 1
ATOM 619 O O . ASP A 1 79 ? -12.449 6.393 11.540 1.00 91.56 79 ASP A O 1
ATOM 623 N N . GLU A 1 80 ? -10.706 7.384 10.546 1.00 94.38 80 GLU A N 1
ATOM 624 C CA . GLU A 1 80 ? -11.334 7.461 9.227 1.00 94.38 80 GLU A CA 1
ATOM 625 C C . GLU A 1 80 ? -11.616 6.054 8.666 1.00 94.38 80 GLU A C 1
ATOM 627 O O . GLU A 1 80 ? -10.718 5.221 8.474 1.00 94.38 80 GLU A O 1
ATOM 632 N N . LYS A 1 81 ? -12.887 5.797 8.341 1.00 94.75 81 LYS A N 1
ATOM 633 C CA . LYS A 1 81 ? -13.371 4.522 7.797 1.00 94.75 81 LYS A CA 1
ATOM 634 C C . LYS A 1 81 ? -14.071 4.728 6.449 1.00 94.75 81 LYS A C 1
ATOM 636 O O . LYS A 1 81 ? -15.294 4.658 6.383 1.00 94.75 81 LYS A O 1
ATOM 641 N N . PRO A 1 82 ? -13.319 4.964 5.360 1.00 95.00 82 PRO A N 1
ATOM 642 C CA . PRO A 1 82 ? -13.903 5.339 4.072 1.00 95.00 82 PRO A CA 1
ATOM 643 C C . PRO A 1 82 ? -14.569 4.171 3.327 1.00 95.00 82 PRO A C 1
ATOM 645 O O . PRO A 1 82 ? -15.195 4.382 2.292 1.00 95.00 82 PRO A O 1
ATOM 648 N N . TYR A 1 83 ? -14.420 2.931 3.804 1.00 96.56 83 TYR A N 1
ATOM 649 C CA . TYR A 1 83 ? -14.948 1.747 3.129 1.00 96.56 83 TYR A CA 1
ATOM 650 C C . TYR A 1 83 ? -16.160 1.201 3.871 1.00 96.56 83 TYR A C 1
ATOM 652 O O . TYR A 1 83 ? -15.998 0.545 4.896 1.00 96.56 83 TYR A O 1
ATOM 660 N N . THR A 1 84 ? -17.355 1.430 3.338 1.00 97.62 84 THR A N 1
ATOM 661 C CA . THR A 1 84 ? -18.616 0.999 3.954 1.00 97.62 84 THR A CA 1
ATOM 662 C C . THR A 1 84 ? -19.193 -0.218 3.239 1.00 97.62 84 THR A C 1
ATOM 664 O O . THR A 1 84 ? -19.214 -0.278 2.012 1.00 97.62 84 THR A O 1
ATOM 667 N N . CYS A 1 85 ? -19.652 -1.198 4.016 1.00 97.06 85 CYS A N 1
ATOM 668 C CA . CYS A 1 85 ? -20.402 -2.346 3.523 1.00 97.06 85 CYS A CA 1
ATOM 669 C C . CYS A 1 85 ? -21.815 -1.913 3.128 1.00 97.06 85 CYS A C 1
ATOM 671 O O . CYS A 1 85 ? -22.536 -1.360 3.957 1.00 97.06 85 CYS A O 1
ATOM 673 N N . SER A 1 86 ? -22.214 -2.190 1.886 1.00 95.62 86 SER A N 1
ATOM 674 C CA . SER A 1 86 ? -23.565 -1.910 1.386 1.00 95.62 86 SER A CA 1
ATOM 675 C C . SER A 1 86 ? -24.638 -2.697 2.130 1.00 95.62 86 SER A C 1
ATOM 677 O O . SER A 1 86 ? -25.730 -2.185 2.340 1.00 95.62 86 SER A O 1
ATOM 679 N N . ASP A 1 87 ? -24.310 -3.915 2.559 1.00 94.50 87 ASP A N 1
ATOM 680 C CA . ASP A 1 87 ? -25.311 -4.872 3.035 1.00 94.50 87 ASP A CA 1
ATOM 681 C C . ASP A 1 87 ? -25.660 -4.650 4.512 1.00 94.50 87 ASP A C 1
ATOM 683 O O . ASP A 1 87 ? -26.784 -4.900 4.934 1.00 94.50 87 ASP A O 1
ATOM 687 N N . CYS A 1 88 ? -24.708 -4.159 5.318 1.00 96.19 88 CYS A N 1
ATOM 688 C CA . CYS A 1 88 ? -24.913 -3.953 6.759 1.00 96.19 88 CYS A CA 1
ATOM 689 C C . CYS A 1 88 ? -24.440 -2.596 7.304 1.00 96.19 88 CYS A C 1
ATOM 691 O O . CYS A 1 88 ? -24.463 -2.382 8.516 1.00 96.19 88 CYS A O 1
ATOM 693 N N . GLY A 1 89 ? -23.948 -1.691 6.454 1.00 95.88 89 GLY A N 1
ATOM 694 C CA . GLY A 1 89 ? -23.532 -0.339 6.848 1.00 95.88 89 GLY A CA 1
ATOM 695 C C . GLY A 1 89 ? -22.242 -0.253 7.674 1.00 95.88 89 GLY A C 1
ATOM 696 O O . GLY A 1 89 ? -21.819 0.845 8.029 1.00 95.88 89 GLY A O 1
ATOM 697 N N . LYS A 1 90 ? -21.576 -1.374 7.984 1.00 96.44 90 LYS A N 1
ATOM 698 C CA . LYS A 1 90 ? -20.303 -1.358 8.724 1.00 96.44 90 LYS A CA 1
ATOM 699 C C . LYS A 1 90 ? -19.191 -0.716 7.898 1.00 96.44 90 LYS A C 1
ATOM 701 O O . LYS A 1 90 ? -18.956 -1.114 6.757 1.00 96.44 90 LYS A O 1
ATOM 706 N N . SER A 1 91 ? -18.463 0.218 8.508 1.00 96.62 91 SER A N 1
ATOM 707 C CA . SER A 1 91 ? -17.340 0.916 7.876 1.00 96.62 91 SER A CA 1
ATOM 708 C C . SER A 1 91 ? -15.977 0.419 8.365 1.00 96.62 91 SER A C 1
ATOM 710 O O . SER A 1 91 ? -15.794 0.061 9.531 1.00 96.62 91 SER A O 1
ATOM 712 N N . PHE A 1 92 ? -14.992 0.441 7.468 1.00 95.38 92 PHE A N 1
ATOM 713 C CA . PHE A 1 92 ? -13.634 -0.052 7.678 1.00 95.38 92 PHE A CA 1
ATOM 714 C C . PHE A 1 92 ? -12.591 0.966 7.200 1.00 95.38 92 PHE A C 1
ATOM 716 O O . PHE A 1 92 ? -12.794 1.688 6.224 1.00 95.38 92 PHE A O 1
ATOM 723 N N . SER A 1 93 ? -11.427 0.982 7.853 1.00 94.19 93 SER A N 1
ATOM 724 C CA . SER A 1 93 ? -10.289 1.852 7.503 1.00 94.19 93 SER A CA 1
ATOM 725 C C . SER A 1 93 ? -9.512 1.376 6.264 1.00 94.19 93 SER A C 1
ATOM 727 O O . SER A 1 93 ? -8.806 2.155 5.610 1.00 94.19 93 SER A O 1
ATOM 729 N N . TYR A 1 94 ? -9.680 0.102 5.887 1.00 94.31 94 TYR A N 1
ATOM 730 C CA . TYR A 1 94 ? -9.017 -0.531 4.747 1.00 94.31 94 TYR A CA 1
ATOM 731 C C . TYR A 1 94 ? -9.999 -1.323 3.878 1.00 94.31 94 TYR A C 1
ATOM 733 O O . TYR A 1 94 ? -10.824 -2.074 4.391 1.00 94.31 94 TYR A O 1
ATOM 741 N N . ASN A 1 95 ? -9.834 -1.238 2.554 1.00 94.44 95 ASN A N 1
ATOM 742 C CA . ASN A 1 95 ? -10.639 -2.000 1.598 1.00 94.44 95 ASN A CA 1
ATOM 743 C C . ASN A 1 95 ? -10.506 -3.517 1.797 1.00 94.44 95 ASN A C 1
ATOM 745 O O . ASN A 1 95 ? -11.498 -4.226 1.720 1.00 94.44 95 ASN A O 1
ATOM 749 N N . SER A 1 96 ? -9.313 -4.017 2.130 1.00 93.25 96 SER A N 1
ATOM 750 C CA . SER A 1 96 ? -9.101 -5.444 2.400 1.00 93.25 96 SER A CA 1
ATOM 751 C C . SER A 1 96 ? -9.934 -5.960 3.575 1.00 93.25 96 SER A C 1
ATOM 753 O O . SER A 1 96 ? -10.370 -7.109 3.554 1.00 93.25 96 SER A O 1
ATOM 755 N N . LEU A 1 97 ? -10.186 -5.120 4.587 1.00 95.00 97 LEU A N 1
ATOM 756 C CA . LEU A 1 97 ? -11.067 -5.471 5.700 1.00 95.00 97 LEU A CA 1
ATOM 757 C C . LEU A 1 97 ? -12.523 -5.549 5.250 1.00 95.00 97 LEU A C 1
ATOM 759 O O . LEU A 1 97 ? -13.204 -6.490 5.641 1.00 95.00 97 LEU A O 1
ATOM 763 N N . LEU A 1 98 ? -12.969 -4.615 4.404 1.00 96.19 98 LEU A N 1
ATOM 764 C CA . LEU A 1 98 ? -14.302 -4.663 3.805 1.00 96.19 98 LEU A CA 1
ATOM 765 C C . LEU A 1 98 ? -14.473 -5.910 2.924 1.00 96.19 98 LEU A C 1
ATOM 767 O O . LEU A 1 98 ? -15.447 -6.631 3.083 1.00 96.19 98 LEU A O 1
ATOM 771 N N . VAL A 1 99 ? -13.514 -6.208 2.043 1.00 94.06 99 VAL A N 1
ATOM 772 C CA . VAL A 1 99 ? -13.564 -7.401 1.178 1.00 94.06 99 VAL A CA 1
ATOM 773 C C . VAL A 1 99 ? -13.646 -8.673 2.019 1.00 94.06 99 VAL A C 1
ATOM 775 O O . VAL A 1 99 ? -14.506 -9.513 1.777 1.00 94.06 99 VAL A O 1
ATOM 778 N N . ARG A 1 100 ? -12.807 -8.797 3.055 1.00 93.56 100 ARG A N 1
ATOM 779 C CA . ARG A 1 100 ? -12.866 -9.937 3.979 1.00 93.56 100 ARG A CA 1
ATOM 78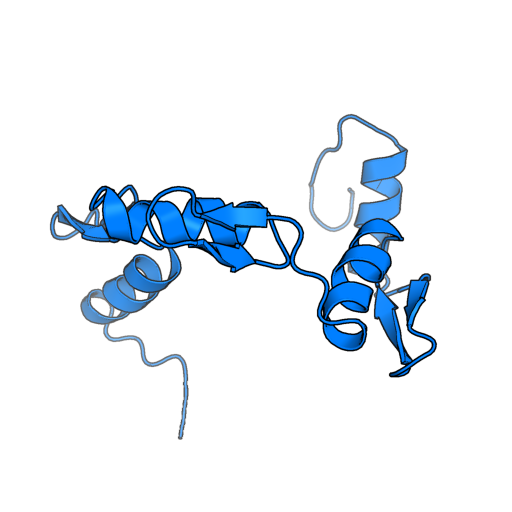0 C C . ARG A 1 100 ? -14.191 -9.998 4.736 1.00 93.56 100 ARG A C 1
ATOM 782 O O . ARG A 1 100 ? -14.697 -11.085 4.975 1.00 93.56 100 ARG A O 1
ATOM 789 N N . HIS A 1 101 ? -14.735 -8.852 5.132 1.00 95.06 101 HIS A N 1
ATOM 790 C CA . HIS A 1 101 ? -16.037 -8.787 5.777 1.00 95.06 101 HIS A CA 1
ATOM 791 C C . HIS A 1 101 ? -17.162 -9.233 4.837 1.00 95.06 101 HIS A C 1
ATOM 793 O O . HIS A 1 101 ? -18.033 -9.972 5.268 1.00 95.06 101 HIS A O 1
ATOM 799 N N . ASN A 1 102 ? -17.124 -8.875 3.556 1.00 93.75 102 ASN A N 1
ATOM 800 C CA . ASN A 1 102 ? -18.159 -9.295 2.610 1.00 93.75 102 ASN A CA 1
ATOM 801 C C . ASN A 1 102 ? -18.231 -10.825 2.454 1.00 93.75 102 ASN A C 1
ATOM 803 O O . ASN A 1 102 ? -19.320 -11.360 2.273 1.00 93.75 102 ASN A O 1
ATOM 807 N N . LEU A 1 103 ? -17.116 -11.544 2.641 1.00 93.25 103 LEU A N 1
ATOM 808 C CA . LEU A 1 103 ? -17.120 -13.015 2.673 1.00 93.25 103 LEU A CA 1
ATOM 809 C C . LEU A 1 103 ? -17.986 -13.585 3.810 1.00 93.25 103 LEU A C 1
ATOM 811 O O . LEU A 1 103 ? -18.462 -14.712 3.714 1.00 93.25 103 LEU A O 1
ATOM 815 N N . THR A 1 104 ? -18.229 -12.824 4.886 1.00 93.25 104 THR A N 1
ATOM 816 C CA . THR A 1 104 ? -19.129 -13.264 5.967 1.00 93.25 104 THR A CA 1
ATOM 817 C C . THR A 1 104 ? -20.599 -13.218 5.566 1.00 93.25 104 THR A C 1
ATOM 819 O O . THR A 1 104 ? -21.398 -13.916 6.178 1.00 93.25 104 THR A O 1
ATOM 822 N N . HIS A 1 105 ? -20.950 -12.422 4.550 1.00 92.19 105 HIS A N 1
ATOM 823 C CA . HIS A 1 105 ? -22.312 -12.369 4.008 1.00 92.19 105 HIS A CA 1
ATOM 824 C C . HIS A 1 105 ? -22.539 -13.457 2.961 1.00 92.19 105 HIS A C 1
ATOM 826 O O . HIS A 1 105 ? -23.609 -14.053 2.923 1.00 92.19 105 HIS A O 1
ATOM 832 N N . THR A 1 106 ? -21.527 -13.748 2.138 1.00 88.69 106 THR A N 1
ATOM 833 C CA . THR A 1 106 ? -21.622 -14.774 1.086 1.00 88.69 106 THR A CA 1
ATOM 834 C C . THR A 1 106 ? -21.355 -16.190 1.596 1.00 88.69 106 THR A C 1
ATOM 836 O O . THR A 1 106 ? -21.752 -17.159 0.955 1.00 88.69 106 THR A O 1
ATOM 839 N N . GLY A 1 107 ? -20.670 -16.335 2.736 1.00 85.19 107 GLY A N 1
ATOM 840 C CA . GLY A 1 107 ? -20.254 -17.633 3.272 1.00 85.19 107 GLY A CA 1
ATOM 841 C C . GLY A 1 107 ? -19.120 -18.296 2.478 1.00 85.19 107 GLY A C 1
ATOM 842 O O . GLY A 1 107 ? -18.771 -19.446 2.749 1.00 85.19 107 GLY A O 1
ATOM 843 N N . GLU A 1 108 ? -18.530 -17.591 1.510 1.00 85.69 108 GLU A N 1
ATOM 844 C CA . GLU A 1 108 ? -17.439 -18.105 0.689 1.00 85.69 108 GLU A CA 1
ATOM 845 C C . GLU A 1 108 ? -16.176 -18.351 1.528 1.00 85.69 108 GLU A C 1
ATOM 847 O O . GLU A 1 108 ? -15.745 -17.508 2.321 1.00 85.69 108 GLU A O 1
ATOM 852 N N . LYS A 1 109 ? -15.535 -19.506 1.311 1.00 80.81 109 LYS A N 1
ATOM 853 C CA . LYS A 1 109 ? -14.219 -19.853 1.868 1.00 80.81 109 LYS A CA 1
ATOM 854 C C . LYS A 1 109 ? -13.222 -20.030 0.720 1.00 80.81 109 LYS A C 1
ATOM 856 O O . LYS A 1 109 ? -13.059 -21.145 0.233 1.00 80.81 109 LYS A O 1
ATOM 861 N N . PRO A 1 110 ? -12.551 -18.949 0.275 1.00 79.12 110 PRO A N 1
ATOM 862 C CA . PRO A 1 110 ? -11.682 -18.985 -0.905 1.00 79.12 110 PRO A CA 1
ATOM 863 C C . PRO A 1 110 ? -10.414 -19.825 -0.723 1.00 79.12 110 PRO A C 1
ATOM 865 O O . PRO A 1 110 ? -9.754 -20.169 -1.698 1.00 79.12 110 PRO A O 1
ATOM 868 N N . TYR A 1 111 ? -10.047 -20.115 0.525 1.00 80.19 111 TYR A N 1
ATOM 869 C CA . TYR A 1 111 ? -8.854 -20.873 0.869 1.00 80.19 111 TYR A CA 1
ATOM 870 C C . TYR A 1 111 ? -9.277 -22.259 1.354 1.00 80.19 111 TYR A C 1
ATOM 872 O O . TYR A 1 111 ? -9.944 -22.378 2.384 1.00 80.19 111 TYR A O 1
ATOM 880 N N . ALA A 1 112 ? -8.905 -23.284 0.590 1.00 77.69 112 ALA A N 1
ATOM 881 C CA . ALA A 1 112 ? -8.998 -24.675 1.013 1.00 77.69 112 ALA A CA 1
ATOM 882 C C . ALA A 1 112 ? -7.818 -25.030 1.937 1.00 77.69 112 ALA A C 1
ATOM 884 O O . ALA A 1 112 ? -6.770 -24.383 1.873 1.00 77.69 112 ALA A O 1
ATOM 885 N N . CYS A 1 113 ? -8.034 -26.016 2.810 1.00 73.31 113 CYS A N 1
ATOM 886 C CA . CYS A 1 113 ? -7.017 -26.556 3.712 1.00 73.31 113 CYS A CA 1
ATOM 887 C C . CYS A 1 113 ? -5.977 -27.384 2.951 1.00 73.31 113 CYS A C 1
ATOM 889 O O . CYS A 1 113 ? -6.379 -28.068 1.984 1.00 73.31 113 CYS A O 1
#

Secondary structure (DSSP, 8-state):
-TTT----SSHHHHHHHHHHHH----EE-TTT--EESSHHHHHHHHHHHH----EE-TTT--EESSHHHHHHHHHHHH----EE-TTT--EESSHHHHHHHHHHHH-------